Protein AF-A0A415BLZ0-F1 (afdb_monomer)

Sequence (90 aa):
MSKQSRIAALFQQKFGVIKKSDIQSNCPDISEVTIKRTLSQLVSCSAIEKTGAGRSTGYILKDIHALELFLQSAIPNSEPAIKQGSPKDS

Radius of gyration: 15.85 Å; Cα contacts (8 Å, |Δi|>4): 92; chains: 1; bounding box: 43×46×35 Å

Secondary structure (DSSP, 8-state):
--HHHHHHHHHHHS-S-EEHHHHHHH-TTS-HHHHHHHHHHHHHTTSEEE---GGG-EEEE--HHHHHHHHHHTS--S------------

Foldseek 3Di:
DDLLLLLLVVLVVDADWADLVNSCVSCVVDDSVNNVVSVVVCVVLVQWDFPDDDPPTTIHGPHPVSSVVVNVVVDPDDDDPPDDDDDDDD

Nearest PDB structures (foldseek):
  2dk8-assembly1_A  TM=8.475E-01  e=1.914E-02  Mus musculus
  6j05-assembly1_B  TM=7.348E-01  e=1.701E-01  Acidithiobacillus ferrooxidans
  2l01-assembly1_B  TM=7.221E-01  e=2.051E-01  Phocaeicola vulgatus ATCC 8482
  3cuo-assembly2_C  TM=6.447E-01  e=1.099E-01  unclassified
  6j05-assembly1_A  TM=6.488E-01  e=4.075E-01  Acidithiobacillus ferrooxidans

Mean predicted aligned error: 9.13 Å

Solvent-accessible surface area (backbone atoms only — not comparable to full-atom values): 5532 Å² total; per-residue (Å²): 132,43,78,60,40,58,59,54,49,45,47,76,74,46,87,53,77,46,35,71,67,56,51,40,72,77,36,71,91,52,53,68,68,57,52,52,51,44,52,51,50,36,41,75,61,53,12,30,43,77,78,43,72,79,98,60,42,24,35,28,73,71,27,69,67,46,43,50,53,49,47,58,68,58,48,94,66,84,76,88,82,86,74,80,84,80,89,75,91,131

pLDDT: mean 80.59, std 15.51, range [42.12, 93.06]

Structure (mmCIF, N/CA/C/O backbone):
data_AF-A0A415BLZ0-F1
#
_entry.id   AF-A0A415BLZ0-F1
#
loop_
_atom_site.group_PDB
_atom_site.id
_atom_site.type_symbol
_atom_site.label_atom_id
_atom_site.label_alt_id
_atom_site.label_comp_id
_atom_site.label_asym_id
_atom_site.label_entity_id
_atom_site.label_seq_id
_atom_site.pdbx_PDB_ins_code
_atom_site.Cartn_x
_atom_site.Cartn_y
_atom_site.Cartn_z
_atom_site.occupancy
_atom_site.B_iso_or_equiv
_atom_site.auth_seq_id
_atom_site.auth_comp_id
_atom_site.auth_asym_id
_atom_site.auth_atom_id
_atom_site.pdbx_PDB_model_num
ATOM 1 N N . MET A 1 1 ? -5.314 -4.866 -17.463 1.00 59.06 1 MET A N 1
ATOM 2 C CA . MET A 1 1 ? -4.986 -4.772 -16.022 1.00 59.06 1 MET A CA 1
ATOM 3 C C . MET A 1 1 ? -3.480 -4.658 -15.855 1.00 59.06 1 MET A C 1
ATOM 5 O O . MET A 1 1 ? -2.771 -5.587 -16.229 1.00 59.06 1 MET A O 1
ATOM 9 N N . SER A 1 2 ? -2.991 -3.535 -15.330 1.00 79.88 2 SER A N 1
ATOM 10 C CA . SER A 1 2 ? -1.562 -3.332 -15.055 1.00 79.88 2 SER A CA 1
ATOM 11 C C . SER A 1 2 ? -1.100 -4.198 -13.872 1.00 79.88 2 SER A C 1
ATOM 13 O O . SER A 1 2 ? -1.907 -4.584 -13.021 1.00 79.88 2 SER A O 1
ATOM 15 N N . LYS A 1 3 ? 0.205 -4.499 -13.785 1.00 85.31 3 LYS A N 1
ATOM 16 C CA . LYS A 1 3 ? 0.804 -5.269 -12.669 1.00 85.31 3 LYS A CA 1
ATOM 17 C C . LYS A 1 3 ? 0.448 -4.639 -11.311 1.00 85.31 3 LYS A C 1
ATOM 19 O O . LYS A 1 3 ? 0.058 -5.326 -10.375 1.00 85.31 3 LYS A O 1
ATOM 24 N N . GLN A 1 4 ? 0.492 -3.313 -11.250 1.00 86.50 4 GLN A N 1
ATOM 25 C CA . GLN A 1 4 ? 0.137 -2.483 -10.100 1.00 86.50 4 GLN A CA 1
ATOM 26 C C . GLN A 1 4 ? -1.335 -2.651 -9.709 1.00 86.50 4 GLN A C 1
ATOM 28 O O . GLN A 1 4 ? -1.640 -2.851 -8.535 1.00 86.50 4 GLN A O 1
ATOM 33 N N . SER A 1 5 ? -2.240 -2.644 -10.693 1.00 86.19 5 SER A N 1
ATOM 34 C CA . SER A 1 5 ? -3.676 -2.815 -10.460 1.00 86.19 5 SER A CA 1
ATOM 35 C C . SER A 1 5 ? -3.995 -4.181 -9.857 1.00 86.19 5 SER A C 1
ATOM 37 O O . SER A 1 5 ? -4.837 -4.270 -8.974 1.00 86.19 5 SER A O 1
ATOM 39 N N . ARG A 1 6 ? -3.279 -5.243 -10.258 1.00 87.94 6 ARG A N 1
ATOM 40 C CA . ARG A 1 6 ? -3.441 -6.582 -9.658 1.00 87.94 6 ARG A CA 1
ATOM 41 C C . ARG A 1 6 ? -3.063 -6.607 -8.175 1.00 87.94 6 ARG A C 1
ATOM 43 O O . ARG A 1 6 ? -3.719 -7.288 -7.395 1.00 87.94 6 ARG A O 1
ATOM 50 N N . ILE A 1 7 ? -2.023 -5.868 -7.782 1.00 90.12 7 ILE A N 1
ATOM 51 C CA . ILE A 1 7 ? -1.614 -5.749 -6.373 1.00 90.12 7 ILE A CA 1
ATOM 52 C C . ILE A 1 7 ? -2.648 -4.950 -5.576 1.00 90.12 7 ILE A C 1
ATOM 54 O O . ILE A 1 7 ? -2.981 -5.327 -4.461 1.00 90.12 7 ILE A O 1
ATOM 58 N N . ALA A 1 8 ? -3.155 -3.853 -6.134 1.00 89.25 8 ALA A N 1
ATOM 59 C CA . ALA A 1 8 ? -4.171 -3.033 -5.484 1.00 89.25 8 ALA A CA 1
ATOM 60 C C . ALA 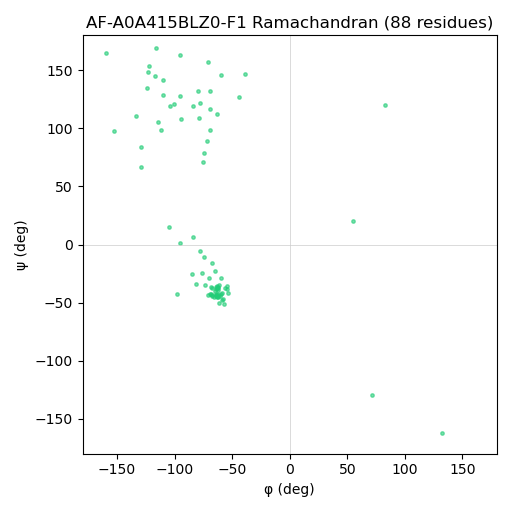A 1 8 ? -5.506 -3.791 -5.331 1.00 89.25 8 ALA A C 1
ATOM 62 O O . ALA A 1 8 ? -6.058 -3.840 -4.237 1.00 89.25 8 ALA A O 1
ATOM 63 N N . ALA A 1 9 ? -5.971 -4.476 -6.378 1.00 88.69 9 ALA A N 1
ATOM 64 C CA . ALA A 1 9 ? -7.204 -5.268 -6.351 1.00 88.69 9 ALA A CA 1
ATOM 65 C C . ALA A 1 9 ? -7.176 -6.399 -5.305 1.00 88.69 9 ALA A C 1
ATOM 67 O O . ALA A 1 9 ? -8.208 -6.750 -4.741 1.00 88.69 9 ALA A O 1
ATOM 68 N N . LEU A 1 10 ? -5.994 -6.931 -4.978 1.00 90.00 10 LEU A N 1
ATOM 69 C CA . LEU A 1 10 ? -5.815 -7.910 -3.902 1.00 90.00 10 LEU A CA 1
ATOM 70 C C . LEU A 1 10 ? -6.330 -7.403 -2.550 1.00 90.00 10 LEU A C 1
ATOM 72 O O . LEU A 1 10 ? -6.906 -8.182 -1.798 1.00 90.00 10 LEU A O 1
ATOM 76 N N . PHE A 1 11 ? -6.157 -6.111 -2.259 1.00 89.81 11 PHE A N 1
ATOM 77 C CA . PHE A 1 11 ? -6.669 -5.491 -1.036 1.00 89.81 11 PHE A CA 1
ATOM 78 C C . PHE A 1 11 ? -8.198 -5.364 -1.040 1.00 89.81 11 PHE A C 1
ATOM 80 O O . PHE A 1 11 ? -8.799 -5.424 0.026 1.00 89.81 11 PHE A O 1
ATOM 87 N N . GLN A 1 12 ? -8.834 -5.243 -2.212 1.00 86.88 12 GLN A N 1
ATOM 88 C CA . GLN A 1 12 ? -10.299 -5.303 -2.326 1.00 86.88 12 GLN A CA 1
ATOM 89 C C . GLN A 1 12 ? -10.825 -6.734 -2.151 1.00 86.88 12 GLN A C 1
ATOM 91 O O . GLN A 1 12 ? -11.905 -6.931 -1.606 1.00 86.88 12 GLN A O 1
ATOM 96 N N . GLN A 1 13 ? -10.076 -7.741 -2.617 1.00 85.88 13 GLN A N 1
ATOM 97 C CA . GLN A 1 13 ? -10.491 -9.146 -2.538 1.00 85.88 13 GLN A CA 1
ATOM 98 C C . GLN A 1 13 ? -10.225 -9.786 -1.170 1.00 85.88 13 GLN A C 1
ATOM 100 O O . GLN A 1 13 ? -10.981 -10.657 -0.741 1.00 85.88 13 GLN A O 1
ATOM 105 N N . LYS A 1 14 ? -9.143 -9.393 -0.493 1.00 84.31 14 LYS A N 1
ATOM 106 C CA . LYS A 1 14 ? -8.764 -9.899 0.829 1.00 84.31 14 LYS A CA 1
ATOM 107 C C . LYS A 1 14 ? -8.850 -8.788 1.866 1.00 84.31 14 LYS A C 1
ATOM 109 O O . LYS A 1 14 ? -7.962 -7.947 1.974 1.00 84.31 14 LYS A O 1
ATOM 114 N N . PHE A 1 15 ? -9.889 -8.855 2.689 1.00 79.00 15 PHE A N 1
ATOM 115 C CA . PHE A 1 15 ? -10.031 -8.001 3.860 1.00 79.00 15 PHE A CA 1
ATOM 116 C C . PHE A 1 15 ? -9.141 -8.517 4.995 1.00 79.00 15 PHE A C 1
ATOM 118 O O . PHE A 1 15 ? -9.270 -9.664 5.424 1.00 79.00 15 PHE A O 1
ATOM 125 N N . GLY A 1 16 ? -8.223 -7.677 5.473 1.00 86.19 16 GLY A N 1
ATOM 126 C CA . GLY A 1 16 ? -7.324 -7.997 6.582 1.00 86.19 16 GLY A CA 1
ATOM 127 C C . GLY A 1 16 ? -5.865 -7.656 6.294 1.00 86.19 16 GLY A C 1
ATOM 128 O O . GLY A 1 16 ? -5.551 -6.858 5.412 1.00 86.19 16 GLY A O 1
ATOM 129 N N . VAL A 1 17 ? -4.965 -8.250 7.080 1.00 90.19 17 VAL A N 1
ATOM 130 C CA . VAL A 1 17 ? -3.522 -8.016 6.970 1.00 90.19 17 VAL A CA 1
ATOM 131 C C . VAL A 1 17 ? -2.944 -8.817 5.804 1.00 90.19 17 VAL A C 1
ATOM 133 O O . VAL A 1 17 ? -2.785 -10.032 5.895 1.00 90.19 17 VAL A O 1
ATOM 136 N N . ILE A 1 18 ? -2.565 -8.130 4.731 1.00 90.81 18 ILE A N 1
ATOM 137 C CA . ILE A 1 18 ? -1.881 -8.716 3.576 1.00 90.81 18 ILE A CA 1
ATOM 138 C C . ILE A 1 18 ? -0.372 -8.545 3.737 1.00 90.81 18 ILE A C 1
ATOM 140 O O . ILE A 1 18 ? 0.131 -7.437 3.942 1.00 90.81 18 ILE A O 1
ATOM 144 N N . LYS A 1 19 ? 0.389 -9.636 3.617 1.00 90.50 19 LYS A N 1
ATOM 145 C CA . LYS A 1 19 ? 1.857 -9.588 3.638 1.00 90.50 19 LYS A CA 1
ATOM 146 C C . LYS A 1 19 ? 2.423 -9.536 2.222 1.00 90.50 19 LYS A C 1
ATOM 148 O O . LYS A 1 19 ? 1.776 -9.906 1.246 1.00 90.50 19 LYS A O 1
ATOM 153 N N . LYS A 1 20 ? 3.697 -9.149 2.101 1.00 88.88 20 LYS A N 1
ATOM 154 C CA . LYS A 1 20 ? 4.421 -9.232 0.817 1.00 88.88 20 LYS A CA 1
ATOM 155 C C . LYS A 1 20 ? 4.388 -10.642 0.215 1.00 88.88 20 LYS A C 1
ATOM 157 O O . LYS A 1 20 ? 4.258 -10.766 -0.998 1.00 88.88 20 LYS A O 1
ATOM 162 N N . SER A 1 21 ? 4.495 -11.673 1.053 1.00 88.19 21 SER A N 1
ATOM 163 C CA . SER A 1 21 ? 4.440 -13.080 0.642 1.00 88.19 21 SER A CA 1
ATOM 164 C C . SER A 1 21 ? 3.085 -13.467 0.046 1.00 88.19 21 SER A C 1
ATOM 166 O O . SER A 1 21 ? 3.049 -14.216 -0.925 1.00 88.19 21 SER A O 1
ATOM 168 N N . ASP A 1 22 ? 1.978 -12.926 0.568 1.00 89.50 22 ASP A N 1
ATOM 169 C CA . ASP A 1 22 ? 0.641 -13.142 -0.000 1.00 89.50 22 ASP A CA 1
ATOM 170 C C . ASP A 1 22 ? 0.539 -12.557 -1.410 1.00 89.50 22 ASP A C 1
ATOM 172 O O . ASP A 1 22 ? 0.045 -13.211 -2.327 1.00 89.50 22 ASP A O 1
ATOM 176 N N . ILE A 1 23 ? 1.064 -11.342 -1.599 1.00 90.00 23 ILE A N 1
ATOM 177 C CA . ILE A 1 23 ? 1.074 -10.672 -2.905 1.00 90.00 23 ILE A CA 1
ATOM 178 C C . ILE A 1 23 ? 1.935 -11.459 -3.897 1.00 90.00 23 ILE A C 1
ATOM 180 O O . ILE A 1 23 ? 1.506 -11.671 -5.026 1.00 90.00 23 ILE A O 1
ATOM 184 N N . GLN A 1 24 ? 3.115 -11.928 -3.482 1.00 89.19 24 GLN A N 1
ATOM 185 C CA . GLN A 1 24 ? 3.982 -12.771 -4.316 1.00 89.19 2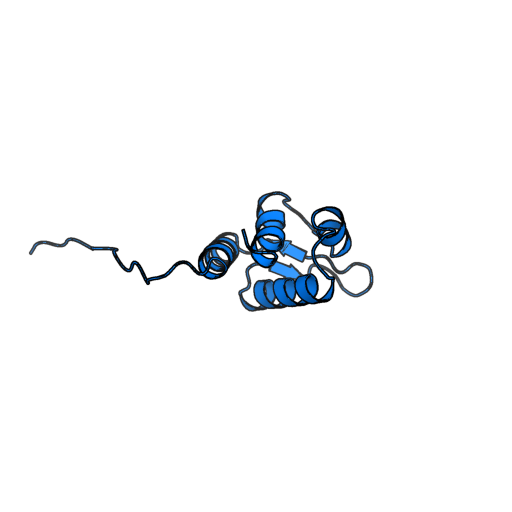4 GLN A CA 1
ATOM 186 C C . GLN A 1 24 ? 3.320 -14.104 -4.680 1.00 89.19 24 GLN A C 1
ATOM 188 O O . GLN A 1 24 ? 3.436 -14.543 -5.817 1.00 89.19 24 GLN A O 1
ATOM 193 N N . SER A 1 25 ? 2.592 -14.719 -3.746 1.00 89.94 25 SER A N 1
ATOM 194 C CA . SER A 1 25 ? 1.900 -15.992 -3.990 1.00 89.94 25 SER A CA 1
ATOM 195 C C . SER A 1 25 ? 0.747 -15.838 -4.984 1.00 89.94 25 SER A C 1
ATOM 197 O O . SER A 1 25 ? 0.521 -16.710 -5.814 1.00 89.94 25 SER A O 1
ATOM 199 N N . ASN A 1 26 ? 0.025 -14.717 -4.928 1.00 89.50 26 ASN A N 1
ATOM 200 C CA . ASN A 1 26 ? -1.107 -14.451 -5.818 1.00 89.50 26 ASN A CA 1
ATOM 201 C C . ASN A 1 26 ? -0.685 -13.839 -7.168 1.00 89.50 26 ASN A C 1
ATOM 203 O O . ASN A 1 26 ? -1.380 -13.969 -8.176 1.00 89.50 26 ASN A O 1
ATOM 207 N N . CYS A 1 27 ? 0.460 -13.157 -7.192 1.00 88.00 27 CYS A N 1
ATOM 208 C CA . CYS A 1 27 ? 1.033 -12.521 -8.371 1.00 88.00 27 CYS A CA 1
ATOM 209 C C . CYS A 1 27 ? 2.508 -12.931 -8.551 1.00 88.00 27 CYS A C 1
ATOM 211 O O . CYS A 1 27 ? 3.387 -12.069 -8.455 1.00 88.00 27 CYS A O 1
ATOM 213 N N . PRO A 1 28 ? 2.796 -14.213 -8.853 1.00 87.06 28 PRO A N 1
ATOM 214 C CA . PRO A 1 28 ? 4.171 -14.710 -8.994 1.00 87.06 28 PRO A CA 1
ATOM 215 C C . PRO A 1 28 ? 4.921 -14.076 -10.175 1.00 87.06 28 PRO A C 1
ATOM 217 O O . PRO A 1 28 ? 6.143 -13.988 -10.167 1.00 87.06 28 PRO A O 1
ATOM 220 N N . ASP A 1 29 ? 4.180 -13.574 -11.163 1.00 88.38 29 ASP A N 1
ATOM 221 C CA . ASP A 1 29 ? 4.702 -12.901 -12.357 1.00 88.38 29 ASP A CA 1
ATOM 222 C C . ASP A 1 29 ? 5.212 -11.469 -12.082 1.00 88.38 29 ASP A C 1
ATOM 224 O O . ASP A 1 29 ? 5.827 -10.819 -12.928 1.00 88.38 29 ASP A O 1
ATOM 228 N N . ILE A 1 30 ? 4.934 -10.926 -10.890 1.00 88.25 30 ILE A N 1
ATOM 229 C CA . ILE A 1 30 ? 5.300 -9.558 -10.528 1.00 88.25 30 ILE A CA 1
ATOM 230 C C . ILE A 1 30 ? 6.553 -9.573 -9.659 1.00 88.25 30 ILE A C 1
ATOM 232 O O . ILE A 1 30 ? 6.570 -10.096 -8.547 1.00 88.25 30 ILE A O 1
ATOM 236 N N . SER A 1 31 ? 7.598 -8.905 -10.141 1.00 88.69 31 SER A N 1
ATOM 237 C CA . SER A 1 31 ? 8.852 -8.774 -9.408 1.00 88.69 31 SER A CA 1
ATOM 238 C C . SER A 1 31 ? 8.660 -8.078 -8.060 1.00 88.69 31 SER A C 1
ATOM 240 O O . SER A 1 31 ? 7.900 -7.114 -7.926 1.00 88.69 31 SER A O 1
ATOM 242 N N . GLU A 1 32 ? 9.446 -8.493 -7.064 1.00 89.38 32 GLU A N 1
ATOM 243 C CA . GLU A 1 32 ? 9.417 -7.896 -5.725 1.00 89.38 32 GLU A CA 1
ATOM 244 C C . GLU A 1 32 ? 9.625 -6.372 -5.747 1.00 89.38 32 GLU A C 1
ATOM 246 O O . GLU A 1 32 ? 9.007 -5.649 -4.962 1.00 89.38 32 GLU A O 1
ATOM 251 N N . VAL A 1 33 ? 10.472 -5.876 -6.653 1.00 90.44 33 VAL A N 1
ATOM 252 C CA . VAL A 1 33 ? 10.721 -4.439 -6.834 1.00 90.44 33 VAL A CA 1
ATOM 253 C C . VAL A 1 33 ? 9.423 -3.706 -7.175 1.00 90.44 33 VAL A C 1
ATOM 255 O O . VAL A 1 33 ? 9.096 -2.710 -6.530 1.00 90.44 33 VAL A O 1
ATOM 258 N N . THR A 1 34 ? 8.646 -4.225 -8.128 1.00 90.06 34 THR A N 1
ATOM 259 C CA . THR A 1 34 ? 7.344 -3.667 -8.511 1.00 90.06 34 THR A CA 1
ATOM 260 C C . THR A 1 34 ? 6.360 -3.724 -7.347 1.00 90.06 34 THR A C 1
ATOM 262 O O . THR A 1 34 ? 5.721 -2.717 -7.059 1.00 90.06 34 THR A O 1
ATOM 265 N N . ILE A 1 35 ? 6.308 -4.841 -6.610 1.00 91.44 35 ILE A N 1
ATOM 266 C CA . ILE A 1 35 ? 5.453 -4.976 -5.419 1.00 91.44 35 ILE A CA 1
ATOM 267 C C . ILE A 1 35 ? 5.780 -3.891 -4.390 1.00 91.44 35 ILE A C 1
ATOM 269 O O . ILE A 1 35 ? 4.891 -3.167 -3.948 1.00 91.44 35 ILE A O 1
ATOM 273 N N . LYS A 1 36 ? 7.061 -3.729 -4.033 1.00 91.31 36 LYS A N 1
ATOM 274 C CA . LYS A 1 36 ? 7.502 -2.703 -3.076 1.00 91.31 36 LYS A CA 1
ATOM 275 C C . LYS A 1 36 ? 7.150 -1.294 -3.550 1.00 91.31 36 LYS A C 1
ATOM 277 O O . LYS A 1 36 ? 6.700 -0.490 -2.742 1.00 91.31 36 LYS A O 1
ATOM 282 N N . ARG A 1 37 ? 7.344 -0.990 -4.839 1.00 91.38 37 ARG A N 1
ATOM 283 C CA . ARG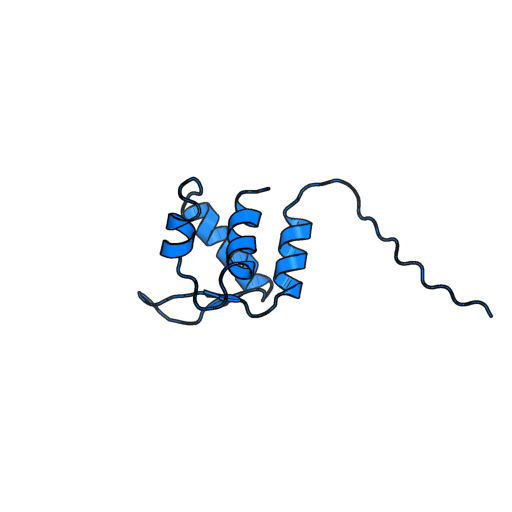 A 1 37 ? 6.994 0.314 -5.428 1.00 91.38 37 ARG A CA 1
ATOM 284 C C . ARG A 1 37 ? 5.496 0.595 -5.319 1.00 91.38 37 ARG A C 1
ATOM 286 O O . ARG A 1 37 ? 5.138 1.643 -4.794 1.00 91.38 37 ARG A O 1
ATOM 293 N N . THR A 1 38 ? 4.641 -0.341 -5.729 1.00 91.94 38 THR A N 1
ATOM 294 C CA . THR A 1 38 ? 3.182 -0.176 -5.631 1.00 91.94 38 THR A CA 1
ATOM 295 C C . THR A 1 38 ? 2.736 -0.036 -4.178 1.00 91.94 38 THR A C 1
ATOM 297 O O . THR A 1 38 ? 1.979 0.875 -3.868 1.00 91.94 38 THR A O 1
ATOM 300 N N . LEU A 1 39 ? 3.251 -0.863 -3.262 1.00 91.50 39 LEU A N 1
ATOM 301 C CA . LEU A 1 39 ? 2.945 -0.738 -1.834 1.00 91.50 39 LEU A CA 1
ATOM 302 C C . LEU A 1 39 ? 3.348 0.632 -1.280 1.00 91.50 39 LEU A C 1
ATOM 304 O O . LEU A 1 39 ? 2.590 1.228 -0.524 1.00 91.50 39 LEU A O 1
ATOM 308 N N . SER A 1 40 ? 4.515 1.156 -1.664 1.00 91.88 40 SER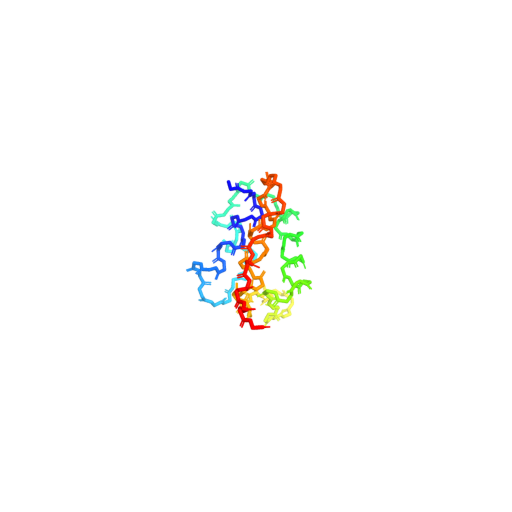 A N 1
ATOM 309 C CA . SER A 1 40 ? 4.921 2.511 -1.285 1.00 91.88 40 SER A CA 1
ATOM 310 C C . SER A 1 40 ? 3.948 3.569 -1.805 1.00 91.88 40 SER A C 1
ATOM 312 O O . SER A 1 40 ? 3.574 4.438 -1.031 1.00 91.88 40 SER A O 1
ATOM 314 N N . GLN A 1 41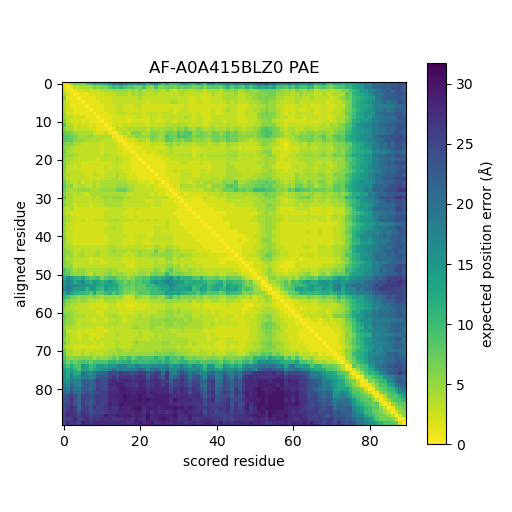 ? 3.500 3.478 -3.061 1.00 91.50 41 GLN A N 1
ATOM 315 C CA . GLN A 1 41 ? 2.521 4.419 -3.622 1.00 91.50 41 GLN A CA 1
ATOM 316 C C . GLN A 1 41 ? 1.174 4.350 -2.895 1.00 91.50 41 GLN A C 1
ATOM 318 O O . GLN A 1 41 ? 0.626 5.381 -2.526 1.00 91.50 41 GLN A O 1
ATOM 323 N N . LEU A 1 42 ? 0.674 3.143 -2.626 1.00 91.50 42 LEU A N 1
ATOM 324 C CA . LEU A 1 42 ? -0.577 2.942 -1.896 1.00 91.50 42 LEU A CA 1
ATOM 325 C C . LEU A 1 42 ? -0.508 3.499 -0.466 1.00 91.50 42 LEU A C 1
ATOM 327 O O . LEU A 1 42 ? -1.481 4.079 0.008 1.00 91.50 42 LEU A O 1
ATOM 331 N N . VAL A 1 43 ? 0.641 3.363 0.209 1.00 92.12 43 VAL A N 1
ATOM 332 C CA . VAL A 1 43 ? 0.874 3.987 1.523 1.00 92.12 43 VAL A CA 1
ATOM 333 C C . VAL A 1 43 ? 0.930 5.510 1.400 1.00 92.12 43 VAL A C 1
ATOM 335 O O . VAL A 1 43 ? 0.330 6.208 2.212 1.00 92.12 43 VAL A O 1
ATOM 338 N N . SER A 1 44 ? 1.615 6.040 0.381 1.00 91.25 44 SER A N 1
ATOM 339 C CA . SER A 1 44 ? 1.692 7.485 0.129 1.00 91.25 44 SER A CA 1
ATOM 340 C C . SER A 1 44 ? 0.327 8.115 -0.150 1.00 91.25 44 SER A C 1
ATOM 342 O O . SER A 1 44 ? 0.092 9.241 0.268 1.00 91.25 44 SER A O 1
ATOM 344 N N . CYS A 1 45 ? -0.579 7.391 -0.808 1.00 89.12 45 CYS A N 1
ATOM 345 C CA . CYS A 1 45 ? -1.956 7.824 -1.047 1.00 89.12 45 CYS A CA 1
ATOM 346 C C . CYS A 1 45 ? -2.903 7.527 0.130 1.00 89.12 45 CYS A C 1
ATOM 348 O O . CYS A 1 45 ? -4.109 7.686 -0.018 1.00 89.12 45 CYS A O 1
ATOM 350 N N . SER A 1 46 ? -2.388 7.045 1.268 1.00 91.44 46 SER A N 1
ATOM 351 C CA . SER A 1 46 ? -3.181 6.628 2.437 1.00 91.44 46 SER A CA 1
ATOM 352 C C . SER A 1 46 ? -4.259 5.573 2.141 1.00 91.44 46 SER A C 1
ATOM 354 O O . SER A 1 46 ? -5.176 5.387 2.939 1.00 91.44 46 SER A O 1
ATOM 356 N N . ALA A 1 47 ? -4.132 4.846 1.026 1.00 91.69 47 ALA A N 1
ATOM 357 C CA . ALA A 1 47 ? -5.019 3.743 0.676 1.00 91.69 47 ALA A CA 1
ATOM 358 C C . ALA A 1 47 ? -4.772 2.544 1.596 1.00 91.69 47 ALA A C 1
ATOM 360 O O . ALA A 1 47 ? -5.711 1.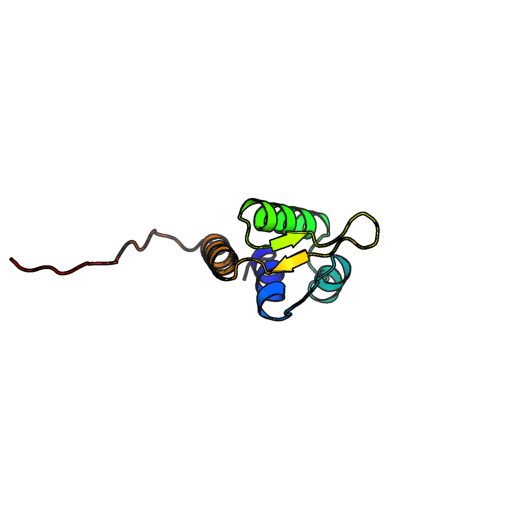932 2.103 1.00 91.69 47 ALA A O 1
ATOM 361 N N . ILE A 1 48 ? -3.499 2.235 1.856 1.00 93.06 48 ILE A N 1
ATOM 362 C CA . ILE A 1 48 ? -3.104 1.156 2.765 1.00 93.06 48 ILE A CA 1
ATOM 363 C C . ILE A 1 48 ? -2.222 1.677 3.895 1.00 93.06 48 ILE A C 1
ATOM 365 O O . ILE A 1 48 ? -1.470 2.636 3.729 1.00 93.06 48 ILE A O 1
ATOM 369 N N . GLU A 1 49 ? -2.250 0.978 5.022 1.00 92.19 49 GLU A N 1
ATOM 370 C CA . GLU A 1 49 ? -1.423 1.272 6.188 1.00 92.19 49 GLU A CA 1
ATOM 371 C C . GLU A 1 49 ? -0.574 0.060 6.581 1.00 92.19 49 GLU A C 1
ATOM 373 O O . GLU A 1 49 ? -0.968 -1.091 6.387 1.00 92.19 49 GLU A O 1
ATOM 378 N N . LYS A 1 50 ? 0.618 0.311 7.131 1.00 91.94 50 LYS A N 1
ATOM 379 C CA . LYS A 1 50 ? 1.487 -0.738 7.673 1.00 91.94 50 LYS A CA 1
ATOM 380 C C . LYS A 1 50 ? 1.070 -1.070 9.104 1.00 91.94 50 LYS A C 1
ATOM 382 O O . LYS A 1 50 ? 1.203 -0.239 9.990 1.00 91.94 50 LYS A O 1
ATOM 387 N N . THR A 1 51 ? 0.672 -2.313 9.340 1.00 87.25 51 THR A N 1
ATOM 388 C CA . THR A 1 51 ? 0.156 -2.801 10.637 1.00 87.25 51 THR A CA 1
ATOM 389 C C . THR A 1 51 ? 1.229 -3.472 11.516 1.00 87.25 51 THR A C 1
ATOM 391 O O . THR A 1 51 ? 0.933 -3.914 12.624 1.00 87.25 51 THR A O 1
ATOM 394 N N . GLY A 1 52 ? 2.495 -3.543 11.081 1.00 79.12 52 GL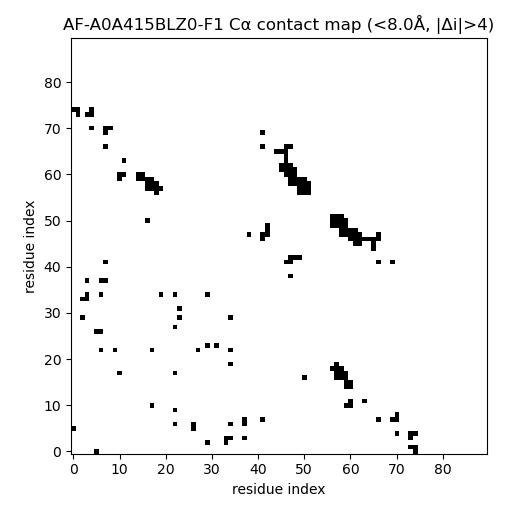Y A N 1
ATOM 395 C CA . GLY A 1 52 ? 3.556 -4.174 11.876 1.00 79.12 52 GLY A CA 1
ATOM 396 C C . GLY A 1 52 ? 4.980 -3.756 11.508 1.00 79.12 52 GLY A C 1
ATOM 397 O O . GLY A 1 52 ? 5.235 -3.215 10.428 1.00 79.12 52 GLY A O 1
ATOM 398 N N . ALA A 1 53 ? 5.926 -4.066 12.397 1.00 70.50 53 ALA A N 1
ATOM 399 C CA . ALA A 1 53 ? 7.350 -3.770 12.246 1.00 70.50 53 ALA A CA 1
ATOM 400 C C . ALA A 1 53 ? 8.189 -5.044 12.005 1.00 70.50 53 ALA A C 1
ATOM 402 O O . ALA A 1 53 ? 7.945 -6.099 12.594 1.00 70.50 53 ALA A O 1
ATOM 403 N N . GLY A 1 54 ? 9.202 -4.954 11.138 1.00 71.88 54 GLY A N 1
ATOM 404 C CA . GLY A 1 54 ? 10.174 -6.026 10.895 1.00 71.88 54 GLY A CA 1
ATOM 405 C C . GLY A 1 54 ? 9.615 -7.238 10.135 1.00 71.88 54 GLY A C 1
ATOM 406 O O . GLY A 1 54 ? 9.018 -7.105 9.069 1.00 71.88 54 GLY A O 1
ATOM 407 N N . ARG A 1 55 ? 9.832 -8.452 10.664 1.00 68.00 55 ARG A N 1
ATOM 408 C CA . ARG A 1 55 ? 9.405 -9.722 10.030 1.00 68.00 55 ARG A CA 1
ATOM 409 C C . ARG A 1 55 ? 7.884 -9.909 9.981 1.00 68.00 55 ARG A C 1
ATOM 411 O O . ARG A 1 55 ? 7.399 -10.735 9.213 1.00 68.00 55 ARG A O 1
ATOM 418 N N . SER A 1 56 ? 7.151 -9.121 10.762 1.00 75.56 56 SER A N 1
ATOM 419 C CA . SER A 1 56 ? 5.689 -9.153 10.842 1.00 75.56 56 SER A CA 1
ATOM 420 C C . SER A 1 56 ? 5.034 -7.972 10.123 1.00 75.56 56 SER A C 1
ATOM 422 O O . SER A 1 56 ? 3.859 -7.703 10.352 1.00 75.56 56 SER A O 1
ATOM 424 N N . THR A 1 57 ? 5.763 -7.242 9.268 1.00 84.25 57 THR A N 1
ATOM 425 C CA . THR A 1 57 ? 5.173 -6.138 8.502 1.00 84.25 57 THR A CA 1
ATOM 426 C C . THR A 1 57 ? 4.101 -6.662 7.552 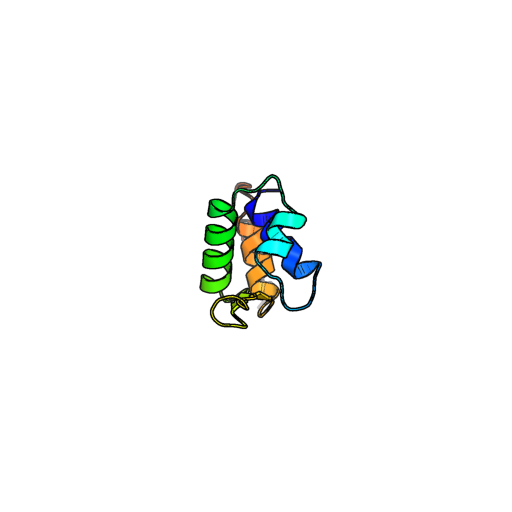1.00 84.25 57 THR A C 1
ATOM 428 O O . THR A 1 57 ? 4.383 -7.355 6.572 1.00 84.25 57 THR A O 1
ATOM 431 N N . GLY A 1 58 ? 2.862 -6.297 7.853 1.00 90.38 58 GLY A N 1
ATOM 432 C CA . GLY A 1 58 ? 1.713 -6.472 6.985 1.00 90.38 58 GLY A CA 1
ATOM 433 C C . GLY A 1 58 ? 1.119 -5.129 6.586 1.00 90.38 58 GLY A C 1
ATOM 434 O O . GLY A 1 58 ? 1.473 -4.086 7.142 1.00 90.38 58 GLY A O 1
ATOM 435 N N . TYR A 1 59 ? 0.218 -5.178 5.618 1.00 92.19 59 TYR A N 1
ATOM 436 C CA . TYR A 1 59 ? -0.477 -4.029 5.068 1.00 92.19 59 TYR A CA 1
ATOM 437 C C . TYR A 1 59 ? -1.978 -4.256 5.182 1.00 92.19 59 TYR A C 1
ATOM 439 O O . TYR A 1 59 ? -2.452 -5.342 4.860 1.00 92.19 59 TYR A O 1
ATOM 447 N N . ILE A 1 60 ? -2.716 -3.246 5.623 1.00 91.75 60 ILE A N 1
ATOM 448 C CA . ILE A 1 60 ? -4.179 -3.276 5.695 1.00 91.75 60 ILE A CA 1
ATOM 449 C C . ILE A 1 60 ? -4.761 -2.214 4.786 1.00 91.75 60 ILE A C 1
ATOM 451 O O . ILE A 1 60 ? -4.189 -1.134 4.641 1.00 91.75 60 ILE A O 1
ATOM 455 N N . LEU A 1 61 ? -5.905 -2.525 4.186 1.00 92.31 61 LEU A N 1
ATOM 456 C CA . LEU A 1 61 ? -6.704 -1.535 3.485 1.00 92.31 61 LEU A CA 1
ATOM 457 C C . LEU A 1 61 ? -7.306 -0.575 4.513 1.00 92.31 61 LEU A C 1
ATOM 459 O O . LEU A 1 61 ? -8.077 -1.000 5.370 1.00 92.31 61 LEU A O 1
ATOM 463 N N . LYS A 1 62 ? -6.922 0.701 4.436 1.00 92.88 62 LYS A N 1
ATOM 464 C CA . LYS A 1 62 ? -7.441 1.764 5.303 1.00 92.88 62 LYS A CA 1
ATOM 465 C C . LYS A 1 62 ? -8.552 2.525 4.597 1.00 92.88 62 LYS A C 1
ATOM 467 O O . LYS A 1 62 ? -9.561 2.850 5.214 1.00 92.88 62 LYS A O 1
ATOM 472 N N . ASP A 1 63 ? -8.354 2.813 3.314 1.00 92.69 63 ASP A N 1
ATOM 473 C CA . ASP A 1 63 ? -9.264 3.634 2.529 1.00 92.69 63 ASP A CA 1
ATOM 474 C C . ASP A 1 63 ? -9.549 2.984 1.171 1.00 92.69 63 ASP A C 1
ATOM 476 O O . ASP A 1 63 ? -8.680 2.885 0.299 1.00 92.69 63 ASP A O 1
ATOM 480 N N . ILE A 1 64 ? -10.789 2.521 1.011 1.00 89.50 64 ILE A N 1
ATOM 481 C CA . ILE A 1 64 ? -11.264 1.888 -0.222 1.00 89.50 64 ILE A CA 1
ATOM 482 C C . ILE A 1 64 ? -11.346 2.920 -1.353 1.00 89.50 64 ILE A C 1
ATOM 484 O O . ILE A 1 64 ? -11.002 2.594 -2.486 1.00 89.50 64 ILE A O 1
ATOM 488 N N . HIS A 1 65 ? -11.729 4.167 -1.065 1.00 89.50 65 HIS A N 1
ATOM 489 C CA . HIS A 1 65 ? -11.862 5.211 -2.082 1.00 89.50 65 HIS A CA 1
ATOM 490 C C . HIS A 1 65 ? -10.501 5.616 -2.650 1.00 89.50 65 HIS A C 1
ATOM 492 O O . HIS A 1 65 ? -10.350 5.740 -3.865 1.00 89.50 65 HIS A O 1
ATOM 498 N N . ALA A 1 66 ? -9.488 5.765 -1.794 1.00 89.94 66 ALA A N 1
ATOM 499 C CA . ALA A 1 66 ? -8.125 6.038 -2.245 1.00 89.94 66 ALA A CA 1
ATOM 500 C C . ALA A 1 66 ? -7.561 4.885 -3.098 1.00 89.94 66 ALA A C 1
ATOM 502 O O . ALA A 1 66 ? -6.847 5.121 -4.075 1.00 89.94 66 ALA A O 1
ATOM 503 N N . LEU A 1 67 ? -7.908 3.636 -2.764 1.00 89.19 67 LEU A N 1
ATOM 504 C CA . LEU A 1 67 ? -7.538 2.464 -3.558 1.00 89.19 67 LEU A CA 1
ATOM 505 C C . LEU A 1 67 ? -8.241 2.440 -4.925 1.00 89.19 67 LEU A C 1
ATOM 507 O O . LEU A 1 67 ? -7.595 2.172 -5.937 1.00 89.19 67 LEU A O 1
ATOM 511 N N . GLU A 1 68 ? -9.540 2.741 -4.964 1.00 88.50 68 GLU A N 1
ATOM 512 C CA . GLU A 1 68 ? -10.336 2.857 -6.193 1.00 88.50 68 GLU A CA 1
ATOM 513 C C . GLU A 1 68 ? -9.737 3.919 -7.129 1.00 88.50 68 GLU A C 1
ATOM 515 O O . GLU A 1 68 ? -9.495 3.659 -8.307 1.00 88.50 68 GLU A O 1
ATOM 520 N N . LEU A 1 69 ? -9.394 5.089 -6.583 1.00 87.06 69 LEU A N 1
ATOM 521 C CA . LEU A 1 69 ? -8.772 6.183 -7.329 1.00 87.06 69 LEU A CA 1
ATOM 522 C C . LEU A 1 69 ? -7.383 5.796 -7.866 1.00 87.06 69 LEU A C 1
ATOM 524 O O . LEU A 1 69 ? -7.014 6.122 -8.999 1.00 87.06 69 LEU A O 1
ATOM 528 N N . PHE A 1 70 ? -6.608 5.045 -7.079 1.00 86.81 70 PHE A N 1
ATOM 529 C CA . PHE A 1 70 ? -5.341 4.481 -7.539 1.00 86.81 70 PHE A CA 1
ATOM 530 C C . PHE A 1 70 ? -5.546 3.508 -8.711 1.00 86.81 70 PHE A C 1
ATOM 532 O O . PHE A 1 70 ? -4.805 3.552 -9.691 1.00 86.81 70 PHE A O 1
ATOM 539 N N . LEU A 1 71 ? -6.565 2.648 -8.649 1.00 85.31 71 LEU A N 1
ATOM 540 C CA . LEU A 1 71 ? -6.886 1.713 -9.729 1.00 85.31 71 LEU A CA 1
ATOM 541 C C . LEU A 1 71 ? -7.327 2.431 -11.008 1.00 85.31 71 LEU A C 1
ATOM 543 O O . LEU A 1 71 ? -6.896 2.035 -12.090 1.00 85.31 71 LEU A O 1
ATOM 547 N N . GLN A 1 72 ? -8.118 3.497 -10.877 1.00 83.00 72 GLN A N 1
ATOM 548 C CA . GLN A 1 72 ? -8.557 4.341 -11.990 1.00 83.00 72 GLN A CA 1
ATOM 549 C C . GLN A 1 72 ? -7.377 5.052 -12.671 1.00 83.00 72 GLN A C 1
ATOM 551 O O . GLN A 1 72 ? -7.300 5.065 -13.895 1.00 83.00 72 GLN A O 1
ATOM 556 N N . SER A 1 73 ? -6.419 5.579 -11.898 1.00 74.12 73 SER A N 1
ATOM 557 C CA . SER A 1 73 ? -5.223 6.254 -12.440 1.00 74.12 73 SER A CA 1
ATOM 558 C C . SER A 1 73 ? -4.156 5.301 -13.000 1.00 74.12 73 SER A C 1
ATOM 560 O O . SER A 1 73 ? -3.372 5.685 -13.866 1.00 74.12 73 SER A O 1
ATOM 562 N N . ALA A 1 74 ? -4.117 4.044 -12.542 1.00 68.19 74 ALA A N 1
ATOM 563 C CA . ALA A 1 74 ? -3.175 3.025 -13.019 1.00 68.19 74 ALA A CA 1
ATOM 564 C C . ALA A 1 74 ? -3.560 2.396 -14.378 1.00 68.19 74 ALA A C 1
ATOM 566 O O . ALA A 1 74 ? -2.792 1.589 -14.924 1.00 68.19 74 ALA A O 1
ATOM 567 N N . ILE A 1 75 ? -4.734 2.738 -14.917 1.00 60.56 75 ILE A N 1
ATOM 568 C CA . ILE A 1 75 ? -5.139 2.433 -16.290 1.00 60.56 75 ILE A CA 1
ATOM 569 C C . ILE A 1 75 ? -4.779 3.658 -17.141 1.00 60.56 75 ILE A C 1
ATOM 571 O O . ILE A 1 75 ? -5.449 4.681 -17.025 1.00 60.56 75 ILE A O 1
ATOM 575 N N . PRO A 1 76 ? -3.753 3.593 -18.010 1.00 50.66 76 PRO A N 1
ATOM 576 C CA . PRO A 1 76 ? -3.537 4.631 -19.003 1.00 50.66 76 PRO A CA 1
ATOM 577 C C . PRO A 1 76 ? -4.600 4.456 -20.091 1.00 50.66 76 PRO A C 1
ATOM 579 O O . PRO A 1 76 ? -4.344 3.851 -21.128 1.00 50.66 76 PRO A O 1
ATOM 582 N N . ASN A 1 77 ? -5.820 4.914 -19.829 1.00 46.28 77 ASN A N 1
ATOM 583 C CA . ASN A 1 77 ? -6.737 5.251 -20.899 1.00 46.28 77 ASN A CA 1
ATOM 584 C C . ASN A 1 77 ? -6.891 6.763 -20.910 1.00 46.28 77 ASN A C 1
ATOM 586 O O . ASN A 1 77 ? -7.103 7.395 -19.878 1.00 46.28 77 ASN A O 1
ATOM 590 N N . SER A 1 78 ? -6.697 7.295 -22.102 1.00 47.34 78 SER A N 1
ATOM 591 C CA . SER A 1 78 ? -6.813 8.677 -22.503 1.00 47.34 78 SER A CA 1
ATOM 592 C C . SER A 1 78 ? -7.987 9.411 -21.852 1.00 47.34 78 SER A C 1
ATOM 594 O O . SER A 1 78 ? -9.075 8.862 -21.698 1.00 47.34 78 SER A O 1
ATOM 596 N N . GLU A 1 79 ? -7.748 10.701 -21.621 1.00 42.25 79 GLU A N 1
ATOM 597 C CA . GLU A 1 79 ? -8.746 11.762 -21.477 1.00 42.25 79 GLU A CA 1
ATOM 598 C C . GLU A 1 79 ? -9.411 11.926 -20.089 1.00 42.25 79 GLU A C 1
ATOM 600 O O . GLU A 1 79 ? -10.101 11.032 -19.593 1.00 42.25 79 GLU A O 1
ATOM 605 N N . PRO A 1 80 ? -9.271 13.106 -19.450 1.00 44.75 80 PRO A N 1
ATOM 606 C CA . PRO A 1 80 ? -10.042 13.450 -18.265 1.00 44.75 80 PRO A CA 1
ATOM 607 C C . PRO A 1 80 ? -11.506 13.663 -18.665 1.00 44.75 80 PRO A C 1
ATOM 609 O O . PRO A 1 80 ? -11.897 14.739 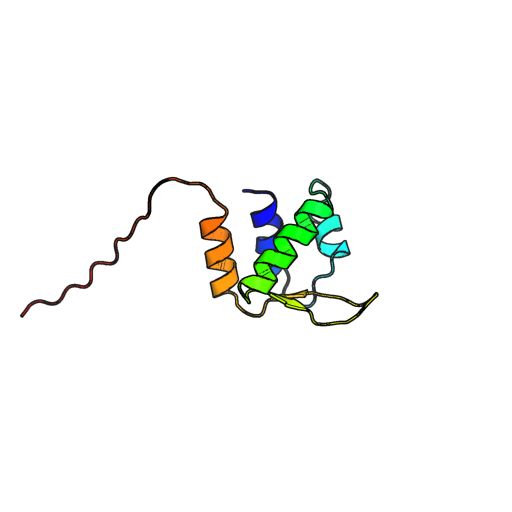-19.112 1.00 44.75 80 PRO A O 1
ATOM 612 N N . ALA A 1 81 ? -12.354 12.657 -18.464 1.00 43.25 81 ALA A N 1
ATOM 613 C CA . ALA A 1 81 ? -13.800 12.843 -18.501 1.00 43.25 81 ALA A CA 1
ATOM 614 C C . ALA A 1 81 ? -14.270 13.533 -17.208 1.00 43.25 81 ALA A C 1
ATOM 616 O O . ALA A 1 81 ? -14.944 12.944 -16.364 1.00 43.25 81 ALA A O 1
ATOM 617 N N . ILE A 1 82 ? -13.940 14.819 -17.063 1.00 50.47 82 ILE A N 1
ATOM 618 C CA . ILE A 1 82 ? -14.716 15.720 -16.211 1.00 50.47 82 ILE A CA 1
ATOM 619 C C . ILE A 1 82 ? -16.039 15.960 -16.945 1.00 50.47 82 ILE A C 1
ATOM 621 O O . ILE A 1 82 ? -16.185 16.881 -17.745 1.00 50.47 82 ILE A O 1
ATOM 625 N N . LYS A 1 83 ? -17.022 15.101 -16.689 1.00 49.91 83 LYS A N 1
ATOM 626 C CA . LYS A 1 83 ? -18.436 15.450 -16.827 1.00 49.91 83 LYS A CA 1
ATOM 627 C C . LYS A 1 83 ? -19.144 15.050 -15.542 1.00 49.91 83 LYS A C 1
ATOM 629 O O . LYS A 1 83 ? -19.753 13.992 -15.456 1.00 49.91 83 LYS A O 1
ATOM 634 N N . GLN A 1 84 ? -19.088 15.932 -14.552 1.00 46.75 84 GLN A N 1
ATOM 635 C CA . GLN A 1 84 ? -20.220 16.108 -13.652 1.00 46.75 84 GLN A CA 1
ATOM 636 C C . GLN A 1 84 ? -20.783 17.496 -13.924 1.00 46.75 84 GLN A C 1
ATOM 638 O O . GLN A 1 84 ? -20.228 18.512 -13.516 1.00 46.75 84 GLN A O 1
ATOM 643 N N . GLY A 1 85 ? -21.850 17.511 -14.721 1.00 46.69 85 GLY A N 1
ATOM 644 C CA . GLY A 1 85 ? -22.756 18.641 -14.763 1.00 46.69 85 GLY A CA 1
ATOM 645 C C . GLY A 1 85 ? -23.509 18.700 -13.441 1.00 46.69 85 GLY A C 1
ATOM 646 O O . GLY A 1 85 ? -24.044 17.692 -12.985 1.00 46.69 85 GLY A O 1
ATOM 647 N N . SER A 1 86 ? -23.557 19.888 -12.859 1.00 42.12 86 SER A N 1
ATOM 648 C CA . SER A 1 86 ? -24.550 20.234 -11.852 1.00 42.12 86 SER A CA 1
ATOM 649 C C . SER A 1 86 ? -25.577 21.132 -12.541 1.00 42.12 86 SER A C 1
ATOM 651 O O . SER A 1 86 ? -25.191 22.190 -13.041 1.00 42.12 86 SER A O 1
ATOM 653 N N . PRO A 1 87 ? -26.860 20.742 -12.617 1.00 64.25 87 PRO A N 1
ATOM 654 C CA . PRO A 1 87 ? -27.916 21.639 -13.046 1.00 64.25 87 PRO A CA 1
ATOM 655 C C . PRO A 1 87 ? -28.294 22.531 -11.861 1.00 64.25 87 PRO A C 1
ATOM 657 O O . PRO A 1 87 ? -28.532 22.034 -10.758 1.00 64.25 87 PRO A O 1
ATOM 660 N N . LYS A 1 88 ? -28.386 23.842 -12.078 1.00 55.22 88 LYS A N 1
ATOM 661 C CA . LYS A 1 88 ? -29.293 24.677 -11.290 1.00 55.22 88 LYS A CA 1
ATOM 662 C C . LYS A 1 88 ? -29.726 25.891 -12.100 1.00 55.22 88 LYS A C 1
ATOM 664 O O . LYS A 1 88 ? -28.997 26.862 -12.248 1.00 55.22 88 LYS A O 1
ATOM 669 N N . ASP A 1 89 ? -30.907 25.709 -12.672 1.00 57.97 89 ASP A N 1
ATOM 670 C CA . ASP A 1 89 ? -31.888 26.727 -13.016 1.00 57.97 89 ASP A CA 1
ATOM 671 C C . ASP A 1 89 ? -32.058 27.734 -11.866 1.00 57.97 89 ASP A C 1
ATOM 673 O O . ASP A 1 89 ? -32.258 27.311 -10.721 1.00 57.97 89 ASP A O 1
ATOM 677 N N . SER A 1 90 ? -31.919 29.026 -12.185 1.00 57.25 90 SER A N 1
ATOM 678 C CA . SER A 1 90 ? -32.572 30.219 -11.599 1.00 57.25 90 SER A CA 1
ATOM 679 C C . SER A 1 90 ? -31.732 31.469 -11.843 1.00 57.25 90 SER A C 1
ATOM 681 O O . SER A 1 90 ? -30.550 31.477 -11.430 1.00 57.25 90 SER A O 1
#